Protein AF-A0A1I1L422-F1 (afdb_monomer)

Structure (mmCIF, N/CA/C/O backbone):
data_AF-A0A1I1L422-F1
#
_entry.id   AF-A0A1I1L422-F1
#
loop_
_atom_site.group_PDB
_atom_site.id
_atom_site.type_symbol
_atom_site.label_atom_id
_atom_site.label_alt_id
_atom_site.label_comp_id
_atom_site.label_asym_id
_atom_site.label_entity_id
_atom_site.label_seq_id
_atom_site.pdbx_PDB_ins_code
_atom_site.Cartn_x
_atom_site.Cartn_y
_atom_site.Cartn_z
_atom_site.occupancy
_atom_site.B_iso_or_equiv
_atom_site.auth_seq_id
_atom_site.auth_comp_id
_atom_site.auth_asym_id
_atom_site.auth_atom_id
_atom_site.pdbx_PDB_model_num
ATOM 1 N N . MET A 1 1 ? 14.009 51.857 -12.348 1.00 49.44 1 MET A N 1
ATOM 2 C CA . MET A 1 1 ? 13.069 50.892 -11.742 1.00 49.44 1 MET A CA 1
ATOM 3 C C . MET A 1 1 ? 13.766 49.533 -11.721 1.00 49.44 1 MET A C 1
ATOM 5 O O . MET A 1 1 ? 13.860 48.901 -12.761 1.00 49.44 1 MET A O 1
ATOM 9 N N . ARG A 1 2 ? 14.432 49.168 -10.615 1.00 53.88 2 ARG A N 1
ATOM 10 C CA . ARG A 1 2 ? 15.248 47.941 -10.521 1.00 53.88 2 ARG A CA 1
ATOM 11 C C . ARG A 1 2 ? 14.404 46.855 -9.862 1.00 53.88 2 ARG A C 1
ATOM 13 O O . ARG A 1 2 ? 14.087 46.974 -8.685 1.00 53.88 2 ARG A O 1
ATOM 20 N N . VAL A 1 3 ? 13.998 45.853 -10.634 1.00 56.09 3 VAL A N 1
ATOM 21 C CA . VAL A 1 3 ? 13.257 44.695 -10.121 1.00 56.09 3 VAL A CA 1
ATOM 22 C C . VAL A 1 3 ? 14.196 43.937 -9.178 1.00 56.09 3 VAL A C 1
ATOM 24 O O . VAL A 1 3 ? 15.316 43.602 -9.561 1.00 56.09 3 VAL A O 1
ATOM 27 N N . SER A 1 4 ? 13.790 43.773 -7.919 1.00 72.62 4 SER A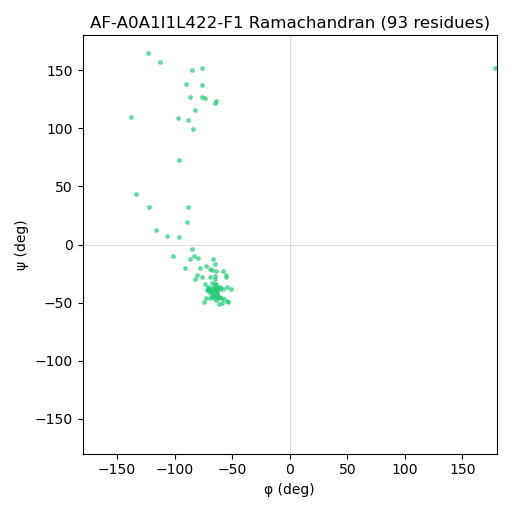 N 1
ATOM 28 C CA . SER A 1 4 ? 14.601 43.134 -6.879 1.00 72.62 4 SER A CA 1
ATOM 29 C C . SER A 1 4 ? 14.846 41.671 -7.249 1.00 72.62 4 SER A C 1
ATOM 31 O O . SER A 1 4 ? 13.890 40.925 -7.454 1.00 72.62 4 SER A O 1
ATOM 33 N N . ILE A 1 5 ? 16.111 41.250 -7.329 1.00 73.19 5 ILE A N 1
ATOM 34 C CA . ILE A 1 5 ? 16.505 39.881 -7.713 1.00 73.19 5 ILE A CA 1
ATOM 35 C C . ILE A 1 5 ? 15.852 38.801 -6.835 1.00 73.19 5 ILE A C 1
ATOM 37 O O . ILE A 1 5 ? 15.613 37.687 -7.287 1.00 73.19 5 ILE A O 1
ATOM 41 N N . TYR A 1 6 ? 15.492 39.157 -5.600 1.00 75.31 6 TYR A N 1
ATOM 42 C CA . TYR A 1 6 ? 14.821 38.280 -4.647 1.00 75.31 6 TYR A CA 1
ATOM 43 C C . TYR A 1 6 ? 13.380 37.954 -5.052 1.00 75.31 6 TYR A C 1
ATOM 45 O O . TYR A 1 6 ? 12.895 36.876 -4.721 1.00 75.31 6 TYR A O 1
ATOM 53 N N . LEU A 1 7 ? 12.708 38.839 -5.799 1.00 76.44 7 LEU A N 1
ATOM 54 C CA . LEU A 1 7 ? 11.358 38.595 -6.315 1.00 76.44 7 LEU A CA 1
ATOM 55 C C . LEU A 1 7 ? 11.383 37.553 -7.443 1.00 76.44 7 LEU A C 1
ATOM 57 O O . LEU A 1 7 ? 10.533 36.677 -7.511 1.00 76.44 7 LEU A O 1
ATOM 61 N N . LEU A 1 8 ? 12.402 37.615 -8.304 1.00 76.81 8 LEU A N 1
ATOM 62 C CA . LEU A 1 8 ? 12.591 36.627 -9.367 1.00 76.81 8 LEU A CA 1
ATOM 63 C C . LEU A 1 8 ? 13.013 35.272 -8.795 1.00 76.81 8 LEU A C 1
ATOM 65 O O . LEU A 1 8 ? 12.514 34.252 -9.251 1.00 76.81 8 LEU A O 1
ATOM 69 N N . LEU A 1 9 ? 13.862 35.257 -7.761 1.00 77.69 9 LEU A N 1
ATOM 70 C CA . LEU A 1 9 ? 14.274 34.021 -7.094 1.00 77.69 9 LEU A CA 1
ATOM 71 C C . LEU A 1 9 ? 13.116 33.346 -6.344 1.00 77.69 9 LEU A C 1
ATOM 73 O O . LEU A 1 9 ? 13.016 32.127 -6.373 1.00 77.69 9 LEU A O 1
ATOM 77 N N . SER A 1 10 ? 12.227 34.117 -5.711 1.00 78.31 10 SER A N 1
ATOM 78 C CA . SER A 1 10 ? 11.046 33.574 -5.019 1.00 78.31 10 SER A CA 1
ATOM 79 C C . SER A 1 10 ? 9.988 33.047 -5.988 1.00 78.31 10 SER A C 1
ATOM 81 O O . SER A 1 10 ? 9.434 31.982 -5.743 1.00 78.31 10 SER A O 1
ATOM 83 N N . ILE A 1 11 ? 9.764 33.716 -7.124 1.00 79.62 11 ILE A N 1
ATOM 84 C CA . ILE A 1 11 ? 8.891 33.199 -8.191 1.00 79.62 11 ILE A CA 1
ATOM 85 C C . ILE A 1 11 ? 9.494 31.934 -8.819 1.00 79.62 11 ILE A C 1
ATOM 87 O O . ILE A 1 11 ? 8.772 30.974 -9.082 1.00 79.62 11 ILE A O 1
ATOM 91 N N . TRP A 1 12 ? 10.813 31.899 -9.024 1.00 80.19 12 TRP A N 1
ATOM 92 C CA . TRP A 1 12 ? 11.503 30.735 -9.583 1.00 80.19 12 TRP A CA 1
ATOM 93 C C . TRP A 1 12 ? 11.516 29.543 -8.614 1.00 80.19 12 TRP A C 1
ATOM 95 O O . TRP A 1 12 ? 11.227 28.431 -9.037 1.00 80.19 12 TRP A O 1
ATOM 105 N N . LEU A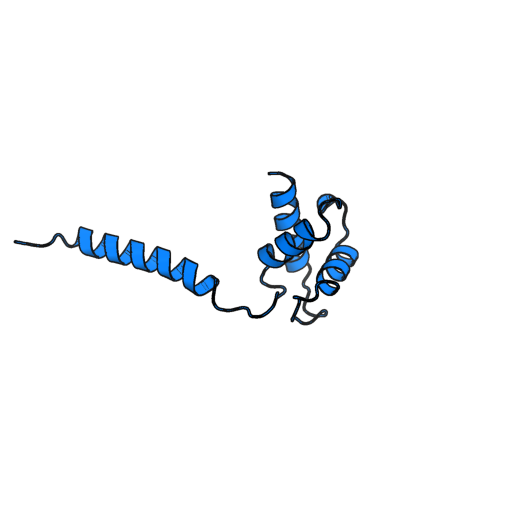 1 13 ? 11.744 29.770 -7.315 1.00 78.06 13 LEU A N 1
ATOM 106 C CA . LEU A 1 13 ? 11.639 28.739 -6.273 1.00 78.06 13 LEU A CA 1
ATOM 107 C C . LEU A 1 13 ? 10.208 28.222 -6.109 1.00 78.06 13 LEU A C 1
ATOM 109 O O . LEU A 1 13 ? 10.026 27.016 -6.027 1.00 78.06 13 LEU A O 1
ATOM 113 N N . ALA A 1 14 ? 9.198 29.099 -6.100 1.00 75.75 14 ALA A N 1
ATOM 114 C CA . ALA A 1 14 ? 7.799 28.677 -6.023 1.00 75.75 14 ALA A CA 1
ATOM 115 C C . ALA A 1 14 ? 7.392 27.862 -7.260 1.00 75.75 14 ALA A C 1
ATOM 117 O O . ALA A 1 14 ? 6.706 26.857 -7.134 1.00 75.75 14 ALA A O 1
ATOM 118 N N . THR A 1 15 ? 7.879 28.245 -8.444 1.00 72.44 15 THR A N 1
ATOM 119 C CA . THR A 1 15 ? 7.637 27.497 -9.684 1.00 72.44 15 THR A CA 1
ATOM 120 C C . THR A 1 15 ? 8.359 26.147 -9.670 1.00 72.44 15 THR A C 1
ATOM 122 O O . THR A 1 15 ? 7.769 25.159 -10.073 1.00 72.44 15 THR A O 1
ATOM 125 N N . ILE A 1 16 ? 9.592 26.057 -9.164 1.00 73.19 16 ILE A N 1
ATOM 126 C CA . ILE A 1 16 ? 10.308 24.774 -9.032 1.00 73.19 16 ILE A CA 1
ATOM 127 C C . ILE A 1 16 ? 9.658 23.860 -7.996 1.00 73.19 16 ILE A C 1
ATOM 129 O O . ILE A 1 16 ? 9.421 22.698 -8.301 1.00 73.19 16 ILE A O 1
ATOM 133 N N . PHE A 1 17 ? 9.298 24.390 -6.828 1.00 67.75 17 PHE A N 1
ATOM 1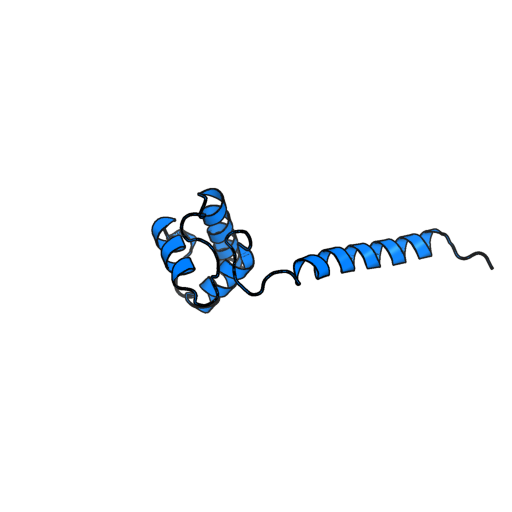34 C CA . PHE A 1 17 ? 8.620 23.632 -5.779 1.00 67.75 17 PHE A CA 1
ATOM 135 C C . PHE A 1 17 ? 7.247 23.114 -6.247 1.00 67.75 17 PHE A C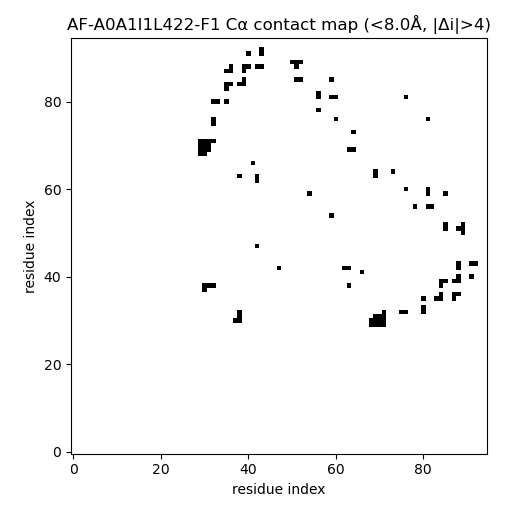 1
ATOM 137 O O . PHE A 1 17 ? 6.894 21.979 -5.954 1.00 67.75 17 PHE A O 1
ATOM 144 N N . THR A 1 18 ? 6.506 23.892 -7.051 1.00 60.94 18 THR A N 1
ATOM 145 C CA . THR A 1 18 ? 5.276 23.418 -7.714 1.00 60.94 18 THR A CA 1
ATOM 146 C C . THR A 1 18 ? 5.553 22.410 -8.841 1.00 60.94 18 THR A C 1
ATOM 148 O O . THR A 1 18 ? 4.796 21.461 -9.006 1.00 60.94 18 THR A O 1
ATOM 151 N N . ILE A 1 19 ? 6.635 22.565 -9.613 1.00 56.94 19 ILE A N 1
ATOM 152 C CA . ILE A 1 19 ? 6.966 21.656 -10.727 1.00 56.94 19 ILE A CA 1
ATOM 153 C C . ILE A 1 19 ? 7.480 20.293 -10.235 1.00 56.94 19 ILE A C 1
ATOM 155 O O . ILE A 1 19 ? 7.225 19.285 -10.896 1.00 56.94 19 ILE A O 1
ATOM 159 N N . GLU A 1 20 ? 8.205 20.233 -9.116 1.00 55.12 20 GLU A N 1
ATOM 160 C CA . GLU A 1 20 ? 8.675 18.963 -8.541 1.00 55.12 20 GLU A CA 1
ATOM 161 C C . GLU A 1 20 ? 7.515 18.102 -8.008 1.00 55.12 20 GLU A C 1
ATOM 163 O O . GLU A 1 20 ? 7.555 16.886 -8.185 1.00 55.12 20 GLU A O 1
ATOM 168 N N . ASP A 1 21 ? 6.448 18.714 -7.480 1.00 52.88 21 ASP A N 1
ATOM 169 C CA . ASP A 1 21 ? 5.208 18.018 -7.084 1.00 52.88 21 ASP A CA 1
ATOM 170 C C . ASP A 1 21 ? 4.445 17.458 -8.304 1.00 52.88 21 ASP A C 1
ATOM 172 O O . ASP A 1 21 ? 3.978 16.319 -8.317 1.00 52.88 21 ASP A O 1
ATOM 176 N N . GLU A 1 22 ? 4.386 18.222 -9.399 1.00 52.19 22 GLU A N 1
ATOM 177 C CA . GLU A 1 22 ? 3.589 17.863 -10.579 1.00 52.19 22 GLU A CA 1
ATOM 178 C C . GLU A 1 22 ? 4.280 16.839 -11.502 1.00 52.19 22 GLU A C 1
ATOM 180 O O . GLU A 1 22 ? 3.615 16.035 -12.160 1.00 52.19 22 GLU A O 1
ATOM 185 N N . ARG A 1 23 ? 5.621 16.786 -11.495 1.00 51.16 23 ARG A N 1
ATOM 186 C CA . ARG A 1 23 ? 6.418 15.739 -12.171 1.00 51.16 23 ARG A CA 1
ATOM 187 C C . ARG A 1 23 ? 6.205 14.351 -11.565 1.00 51.16 23 ARG A C 1
ATOM 189 O O . ARG A 1 23 ? 6.360 13.363 -12.281 1.00 51.16 23 ARG A O 1
ATOM 196 N N . PHE A 1 24 ? 5.852 14.280 -10.283 1.00 51.41 24 PHE A N 1
ATOM 197 C CA . PHE A 1 24 ? 5.565 13.022 -9.597 1.00 51.41 24 PHE A CA 1
ATOM 198 C C . PHE A 1 24 ? 4.181 12.466 -9.976 1.00 51.41 24 PHE A C 1
ATOM 200 O O . PHE A 1 24 ? 3.994 11.256 -10.033 1.00 51.41 24 PHE A O 1
ATOM 207 N N . ARG A 1 25 ? 3.233 13.338 -10.349 1.00 54.72 25 ARG A N 1
ATOM 208 C CA . ARG A 1 25 ? 1.849 12.956 -10.679 1.00 54.72 25 ARG A CA 1
ATOM 209 C C . ARG A 1 25 ? 1.670 12.373 -12.094 1.00 54.72 25 ARG A C 1
ATOM 211 O O . ARG A 1 25 ? 0.608 11.846 -12.400 1.00 54.72 25 ARG A O 1
ATOM 218 N N . GLN A 1 26 ? 2.668 12.468 -12.981 1.00 48.50 26 GLN A N 1
ATOM 219 C CA . GLN A 1 26 ? 2.480 12.212 -14.422 1.00 48.50 26 GLN A CA 1
ATOM 220 C C . GLN A 1 26 ? 3.067 10.900 -14.965 1.00 48.50 26 GLN A C 1
ATOM 222 O O . GLN A 1 26 ? 3.044 10.701 -16.177 1.00 48.50 26 GLN A O 1
ATOM 227 N N . ASN A 1 27 ? 3.571 10.002 -14.111 1.00 51.38 27 ASN A N 1
ATOM 228 C CA . ASN A 1 27 ? 4.349 8.843 -14.563 1.00 51.38 27 ASN A CA 1
ATOM 229 C C . ASN A 1 27 ? 3.764 7.451 -14.290 1.00 51.38 27 ASN A C 1
ATOM 231 O O . ASN A 1 27 ? 4.493 6.494 -14.518 1.00 51.38 27 ASN A O 1
ATOM 235 N N . ASN A 1 28 ? 2.496 7.287 -13.890 1.00 53.59 28 ASN A N 1
ATOM 236 C CA . ASN A 1 28 ? 1.954 5.933 -13.731 1.00 53.59 28 ASN A CA 1
ATOM 237 C C . ASN A 1 28 ? 0.531 5.756 -14.263 1.00 53.59 28 ASN A C 1
ATOM 239 O O . ASN A 1 28 ? -0.438 6.231 -13.687 1.00 53.59 28 ASN A O 1
ATOM 243 N N . MET A 1 29 ? 0.421 5.017 -15.367 1.00 60.84 29 MET A N 1
ATOM 244 C CA . MET A 1 29 ? -0.828 4.442 -15.879 1.00 60.84 29 MET A CA 1
ATOM 245 C C . MET A 1 29 ? -1.081 3.051 -15.252 1.00 60.84 29 MET A C 1
ATOM 247 O O . MET A 1 29 ? -1.612 2.171 -15.920 1.00 60.84 29 MET A O 1
ATOM 251 N N . GLY A 1 30 ? -0.660 2.850 -13.997 1.00 64.62 30 GLY A N 1
ATOM 252 C CA . GLY A 1 30 ? -0.773 1.604 -13.232 1.00 64.62 30 GLY A CA 1
ATOM 253 C C . GLY A 1 30 ? -0.137 1.749 -11.846 1.00 64.62 30 GLY A C 1
ATOM 254 O O . GLY A 1 30 ? 0.761 2.566 -11.664 1.00 64.62 30 GLY A O 1
ATOM 255 N N . LEU A 1 31 ? -0.606 1.001 -10.848 1.00 79.69 31 LEU A N 1
ATOM 256 C CA . LEU A 1 31 ? 0.007 0.952 -9.520 1.00 79.69 31 LEU A CA 1
ATOM 257 C C . LEU A 1 31 ? 1.266 0.087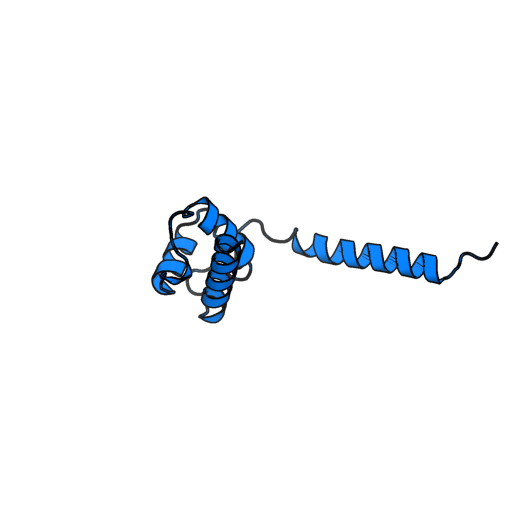 -9.583 1.00 79.69 31 LEU A C 1
ATOM 259 O O . LEU A 1 31 ? 1.229 -1.063 -10.027 1.00 79.69 31 LEU A O 1
ATOM 263 N N . HIS A 1 32 ? 2.376 0.645 -9.110 1.00 82.69 32 HIS A N 1
ATOM 264 C CA . HIS A 1 32 ? 3.652 -0.052 -8.997 1.00 82.69 32 HIS A CA 1
ATOM 265 C C . HIS A 1 32 ? 4.029 -0.242 -7.538 1.00 82.69 32 HIS A C 1
ATOM 267 O O . HIS A 1 32 ? 3.622 0.536 -6.677 1.00 82.69 32 HIS A O 1
ATOM 273 N N . TRP A 1 33 ? 4.875 -1.231 -7.257 1.00 83.94 33 TRP A N 1
ATOM 274 C CA . TRP A 1 33 ? 5.389 -1.488 -5.907 1.00 83.94 33 TRP A CA 1
ATOM 275 C C . TRP A 1 33 ? 6.076 -0.260 -5.288 1.00 83.94 33 TRP A C 1
ATOM 277 O O . TRP A 1 33 ? 6.087 -0.096 -4.070 1.00 83.94 33 TRP A O 1
ATOM 287 N N . THR A 1 34 ? 6.639 0.625 -6.114 1.00 80.81 34 THR A N 1
ATOM 288 C CA . THR A 1 34 ? 7.248 1.886 -5.666 1.00 80.81 34 THR A CA 1
ATOM 289 C C . THR A 1 34 ? 6.237 2.909 -5.149 1.00 80.81 34 THR A C 1
ATOM 291 O O . THR A 1 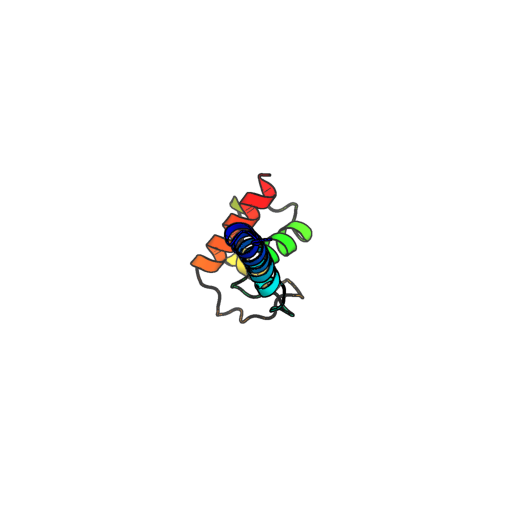34 ? 6.626 3.800 -4.397 1.00 80.81 34 THR A O 1
ATOM 294 N N . ASP A 1 35 ? 4.964 2.793 -5.529 1.00 85.19 35 ASP A N 1
ATOM 295 C CA . ASP A 1 35 ? 3.888 3.695 -5.120 1.00 85.19 35 ASP A CA 1
ATOM 296 C C . ASP A 1 35 ? 3.117 3.119 -3.924 1.00 85.19 35 ASP A C 1
ATOM 298 O O . ASP A 1 35 ? 1.999 2.611 -4.024 1.00 85.19 35 ASP A O 1
ATOM 302 N N . SER A 1 36 ? 3.765 3.154 -2.758 1.00 86.81 36 SER A N 1
ATOM 303 C CA . SER A 1 36 ? 3.188 2.595 -1.532 1.00 86.81 36 SER A CA 1
ATOM 304 C C . SER A 1 36 ? 1.928 3.330 -1.068 1.00 86.81 36 SER A C 1
ATOM 306 O O . SER A 1 36 ? 1.061 2.697 -0.471 1.00 86.81 36 SER A O 1
ATOM 308 N N . PHE A 1 37 ? 1.818 4.629 -1.360 1.00 85.75 37 PHE A N 1
ATOM 309 C CA . PHE A 1 37 ? 0.657 5.446 -1.004 1.00 85.75 37 PHE A CA 1
ATOM 310 C C . PHE A 1 37 ? -0.537 5.142 -1.906 1.00 85.75 37 PHE A C 1
ATOM 312 O O . PHE A 1 37 ? -1.602 4.832 -1.382 1.00 85.75 37 PHE A O 1
ATOM 319 N N . GLY A 1 38 ? -0.361 5.124 -3.233 1.00 86.81 38 GLY A N 1
ATOM 320 C CA . GLY A 1 38 ? -1.453 4.788 -4.154 1.00 86.81 38 GLY A CA 1
ATOM 321 C C . GLY A 1 38 ? -2.003 3.375 -3.921 1.00 86.81 38 GLY A C 1
ATOM 322 O O . GLY A 1 38 ? -3.214 3.147 -3.957 1.00 86.81 38 GLY A O 1
ATOM 323 N N . ILE A 1 39 ? -1.121 2.422 -3.589 1.00 87.75 39 ILE A N 1
ATOM 324 C CA . ILE A 1 39 ? -1.538 1.074 -3.187 1.00 87.75 39 ILE A CA 1
ATOM 325 C C . ILE A 1 39 ? -2.313 1.108 -1.862 1.00 87.75 39 ILE A C 1
ATOM 327 O O . ILE A 1 39 ? -3.348 0.452 -1.754 1.00 87.75 39 ILE A O 1
ATOM 331 N N . ALA A 1 40 ? -1.823 1.830 -0.850 1.00 88.31 40 ALA A N 1
ATOM 332 C CA . ALA A 1 40 ? -2.482 1.920 0.452 1.00 88.31 40 ALA A CA 1
ATOM 333 C C . ALA A 1 40 ? -3.871 2.570 0.359 1.00 88.31 40 ALA A C 1
ATOM 335 O O . ALA A 1 40 ? -4.804 2.035 0.950 1.00 88.31 40 ALA A O 1
ATOM 336 N N . GLU A 1 41 ? -4.032 3.638 -0.426 1.00 86.06 41 GLU A N 1
ATOM 337 C CA . GLU A 1 41 ? -5.324 4.289 -0.691 1.00 86.06 41 GLU A CA 1
ATOM 338 C C . GLU A 1 41 ? -6.312 3.295 -1.321 1.00 86.06 41 GLU A C 1
ATOM 340 O O . GLU A 1 41 ? -7.394 3.054 -0.786 1.00 86.06 41 GLU A O 1
ATOM 345 N N . SER A 1 42 ? -5.883 2.596 -2.377 1.00 87.94 42 SER A N 1
ATOM 346 C CA . SER A 1 42 ? -6.699 1.578 -3.056 1.00 87.94 42 SER A CA 1
ATOM 347 C C . SER A 1 42 ? -7.098 0.423 -2.128 1.00 87.94 42 SER A C 1
ATOM 349 O O . SER A 1 42 ? -8.208 -0.116 -2.205 1.00 87.94 42 SER A O 1
ATOM 351 N N . LEU A 1 43 ? -6.188 0.008 -1.241 1.00 88.88 43 LEU A N 1
ATOM 352 C CA . LEU A 1 43 ? -6.458 -1.014 -0.232 1.00 88.88 43 LEU A CA 1
ATOM 353 C C . LEU A 1 43 ? -7.404 -0.504 0.856 1.00 88.88 43 LEU A C 1
ATOM 355 O O . LEU A 1 43 ? -8.270 -1.264 1.280 1.00 88.88 43 LEU A O 1
ATOM 359 N N . CYS A 1 44 ? -7.266 0.747 1.288 1.00 86.69 44 CYS A N 1
ATOM 360 C CA . CYS A 1 44 ? -8.138 1.362 2.281 1.00 86.69 44 CYS A CA 1
ATOM 361 C C . CYS A 1 44 ? -9.567 1.503 1.741 1.00 86.69 44 CYS A C 1
ATOM 363 O O . CYS A 1 44 ? -10.513 1.092 2.410 1.00 86.69 44 CYS A O 1
ATOM 365 N N . ASP A 1 45 ? -9.730 1.939 0.492 1.00 85.25 45 ASP A N 1
ATOM 366 C CA . ASP A 1 45 ? -11.039 2.046 -0.161 1.00 85.25 45 ASP A CA 1
ATOM 367 C C . ASP A 1 45 ? -11.723 0.681 -0.322 1.00 85.25 45 ASP A C 1
ATOM 369 O O . ASP A 1 45 ? -12.919 0.526 -0.050 1.00 85.25 45 ASP A O 1
ATOM 373 N N . LYS A 1 46 ? -10.968 -0.345 -0.739 1.00 86.50 46 LYS A N 1
ATOM 374 C CA . LYS A 1 46 ? -11.511 -1.690 -1.002 1.00 86.50 46 LYS A CA 1
ATOM 375 C C . LYS A 1 46 ? -11.668 -2.534 0.268 1.00 86.50 46 LYS A C 1
ATOM 377 O O . LYS A 1 46 ? -12.539 -3.404 0.322 1.00 86.50 46 LYS A O 1
ATOM 382 N N . TYR A 1 47 ? -10.831 -2.300 1.276 1.00 85.56 47 TYR A N 1
ATOM 383 C CA . TYR A 1 47 ? -10.726 -3.095 2.502 1.00 85.56 47 TYR A CA 1
ATOM 384 C C . TYR A 1 47 ? -10.678 -2.222 3.769 1.00 85.56 47 TYR A C 1
ATOM 386 O O . TYR A 1 47 ? -9.920 -2.518 4.691 1.00 85.56 47 TYR A O 1
ATOM 394 N N . SER A 1 48 ? -11.527 -1.197 3.856 1.00 78.56 48 SER A N 1
ATOM 395 C CA . SER A 1 48 ? -11.613 -0.270 5.005 1.00 78.56 48 SER A CA 1
ATOM 396 C C . SER A 1 48 ? -11.898 -0.944 6.353 1.00 78.56 48 SER A C 1
ATOM 398 O O . SER A 1 48 ? -11.571 -0.408 7.408 1.00 78.56 48 SER A O 1
ATOM 400 N N . GLU A 1 49 ? -12.489 -2.140 6.342 1.00 78.88 49 GLU A N 1
ATOM 401 C CA . GLU A 1 49 ? -12.779 -2.922 7.550 1.00 78.88 49 GLU A CA 1
ATOM 402 C C . GLU A 1 49 ? -11.582 -3.756 8.047 1.00 78.88 49 GLU A C 1
ATOM 404 O O . GLU A 1 49 ? -11.651 -4.357 9.125 1.00 78.88 49 GLU A O 1
ATOM 409 N N . GLN A 1 50 ? -10.498 -3.854 7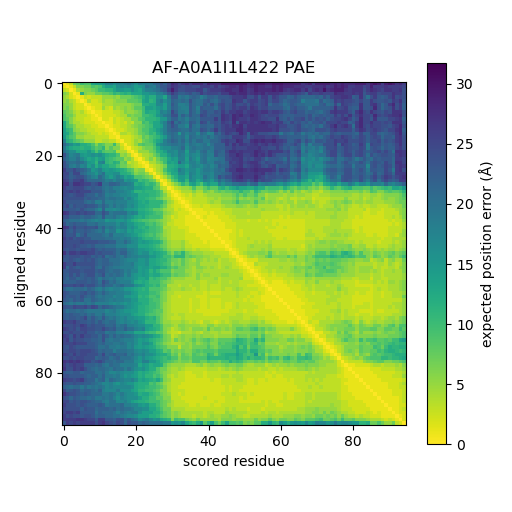.268 1.00 83.69 50 GLN A N 1
ATOM 410 C CA . GLN A 1 50 ? -9.312 -4.613 7.659 1.00 83.69 50 GLN A CA 1
ATOM 411 C C . GLN A 1 50 ? -8.313 -3.746 8.417 1.00 83.69 50 GLN A C 1
ATOM 413 O O . GLN A 1 50 ? -8.009 -2.626 8.034 1.00 83.69 50 GLN A O 1
ATOM 418 N N . ASP A 1 51 ? -7.750 -4.319 9.481 1.00 84.06 51 ASP A N 1
ATOM 419 C CA . ASP A 1 51 ? -6.725 -3.667 10.287 1.00 84.06 51 ASP A CA 1
ATOM 420 C C . ASP A 1 51 ? -5.328 -3.956 9.704 1.00 84.06 51 ASP A C 1
ATOM 422 O O . ASP A 1 51 ? -4.827 -5.082 9.862 1.00 84.06 51 ASP A O 1
ATOM 426 N N . PRO A 1 52 ? -4.661 -2.972 9.069 1.00 85.19 52 PRO A N 1
ATOM 427 C CA . PRO A 1 52 ? -3.371 -3.186 8.420 1.00 85.19 52 PRO A CA 1
ATOM 428 C C . PRO A 1 52 ? -2.260 -3.580 9.397 1.00 85.19 52 PRO A C 1
ATOM 430 O O . PRO A 1 52 ? -1.311 -4.257 8.998 1.00 85.19 52 PRO A O 1
ATOM 433 N N . SER A 1 53 ? -2.384 -3.259 10.690 1.00 84.06 53 SER A N 1
ATOM 434 C CA . SER A 1 53 ? -1.398 -3.643 11.711 1.00 84.06 53 SER A CA 1
ATOM 435 C C . SER A 1 53 ? -1.427 -5.136 12.052 1.00 84.06 53 SER A C 1
ATOM 437 O O . SER A 1 53 ? -0.458 -5.677 12.592 1.00 84.06 53 SER A O 1
ATOM 439 N N . ARG A 1 54 ? -2.527 -5.826 11.724 1.00 87.25 54 ARG A N 1
ATOM 440 C CA . ARG A 1 54 ? -2.716 -7.262 11.994 1.00 87.25 54 ARG A CA 1
ATOM 441 C C . ARG A 1 54 ? -2.495 -8.137 10.759 1.00 87.25 54 ARG A C 1
ATOM 443 O O . ARG A 1 54 ? -2.427 -9.362 10.893 1.00 87.25 54 ARG A O 1
ATOM 450 N N . ILE A 1 55 ? -2.360 -7.531 9.580 1.00 89.06 55 ILE A N 1
ATOM 451 C CA . ILE A 1 55 ? -2.113 -8.227 8.314 1.00 89.06 55 ILE A CA 1
ATOM 452 C C . ILE A 1 55 ? -0.645 -8.671 8.234 1.00 89.06 55 ILE A C 1
ATOM 454 O O . ILE A 1 55 ? 0.281 -7.937 8.574 1.00 89.06 55 ILE A O 1
ATOM 458 N N . ARG A 1 56 ? -0.414 -9.903 7.762 1.00 89.38 56 ARG A N 1
ATOM 459 C CA . ARG A 1 56 ? 0.940 -10.403 7.456 1.00 89.38 56 ARG A CA 1
ATOM 460 C C . ARG A 1 56 ? 1.361 -9.981 6.052 1.00 89.38 56 ARG A C 1
ATOM 462 O O . ARG A 1 56 ? 0.527 -9.982 5.153 1.00 89.38 56 ARG A O 1
ATOM 469 N N . PHE A 1 57 ? 2.658 -9.794 5.815 1.00 86.94 57 PHE A N 1
ATOM 470 C CA . PHE A 1 57 ? 3.198 -9.446 4.490 1.00 86.94 57 PHE A CA 1
ATOM 471 C C . PHE A 1 57 ? 2.730 -10.365 3.354 1.00 86.94 57 PHE A C 1
ATOM 473 O O . PHE A 1 57 ? 2.405 -9.887 2.273 1.00 86.94 57 PHE A O 1
ATOM 480 N N . THR A 1 58 ? 2.603 -11.673 3.597 1.00 88.12 58 THR A N 1
ATOM 481 C CA . THR A 1 58 ? 2.074 -12.615 2.595 1.00 88.12 58 THR A CA 1
ATOM 482 C C . THR A 1 58 ? 0.619 -12.320 2.220 1.00 88.12 58 THR A C 1
ATOM 484 O O . THR A 1 58 ? 0.251 -12.445 1.056 1.00 88.12 58 THR A O 1
ATOM 487 N N . GLN A 1 59 ? -0.210 -11.931 3.194 1.00 89.00 59 GLN A N 1
ATOM 488 C CA . GLN A 1 59 ? -1.595 -11.529 2.940 1.00 89.00 59 GLN A CA 1
ATOM 489 C C . GLN A 1 59 ? -1.652 -10.161 2.270 1.00 89.00 59 GLN A C 1
ATOM 491 O O . GLN A 1 59 ? -2.338 -10.043 1.263 1.00 89.00 59 GLN A O 1
ATOM 496 N N . LEU A 1 60 ? -0.891 -9.178 2.766 1.00 89.12 60 LEU A N 1
ATOM 497 C CA . LEU A 1 60 ? -0.816 -7.840 2.174 1.00 89.12 60 LEU A CA 1
ATOM 498 C C . LEU A 1 60 ? -0.466 -7.929 0.689 1.00 89.12 60 LEU A C 1
ATOM 500 O O . LEU A 1 60 ? -1.191 -7.407 -0.146 1.00 89.12 60 LEU A O 1
ATOM 504 N N . ARG A 1 61 ? 0.574 -8.699 0.353 1.00 89.00 61 ARG A N 1
ATOM 505 C CA . ARG A 1 61 ? 0.954 -8.968 -1.034 1.00 89.00 61 ARG A CA 1
ATOM 506 C C . ARG A 1 61 ? -0.215 -9.522 -1.847 1.00 89.00 61 ARG A C 1
ATOM 508 O O . ARG A 1 61 ? -0.4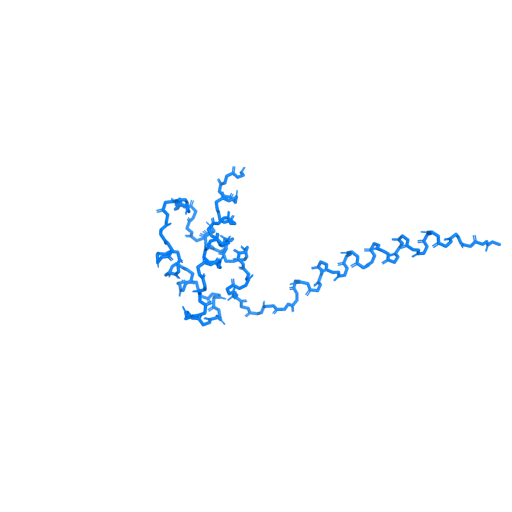68 -9.037 -2.937 1.00 89.00 61 ARG A O 1
ATOM 515 N N . ASN A 1 62 ? -0.933 -10.523 -1.341 1.00 88.62 62 ASN A N 1
ATOM 516 C CA . ASN A 1 62 ? -2.068 -11.097 -2.068 1.00 88.62 62 ASN A CA 1
ATOM 517 C C . ASN A 1 62 ? -3.211 -10.090 -2.276 1.00 88.62 62 ASN A C 1
ATOM 519 O O . ASN A 1 62 ? -3.871 -10.148 -3.311 1.00 88.62 62 ASN A O 1
ATOM 523 N N . LEU A 1 63 ? -3.438 -9.176 -1.327 1.00 88.75 63 LEU A N 1
ATOM 524 C CA . LEU A 1 63 ? -4.425 -8.104 -1.469 1.00 88.75 63 LEU A CA 1
ATOM 525 C C . LEU A 1 63 ? -4.016 -7.122 -2.570 1.00 88.75 63 LEU A C 1
ATOM 527 O O . LEU A 1 63 ? -4.850 -6.805 -3.412 1.00 88.75 63 LEU A O 1
ATOM 531 N N . VAL A 1 64 ? -2.737 -6.727 -2.609 1.00 87.75 64 VAL A N 1
ATOM 532 C CA . VAL A 1 64 ? -2.175 -5.871 -3.671 1.00 87.75 64 VAL A CA 1
ATOM 533 C C . VAL A 1 64 ? -2.312 -6.536 -5.039 1.00 87.75 64 VAL A C 1
ATOM 535 O O . VAL A 1 64 ? -2.815 -5.925 -5.970 1.00 87.75 64 VAL A O 1
ATOM 538 N N . LEU A 1 65 ? -1.975 -7.824 -5.145 1.00 87.31 65 LEU A N 1
ATOM 539 C CA . LEU A 1 65 ? -2.140 -8.596 -6.385 1.00 87.31 65 LEU A CA 1
ATOM 540 C C . LEU A 1 65 ? -3.601 -8.819 -6.799 1.00 87.31 65 LEU A C 1
ATOM 542 O O . LEU A 1 65 ? -3.855 -9.290 -7.902 1.00 87.31 65 LEU A O 1
ATOM 546 N N . SER A 1 66 ? -4.555 -8.531 -5.911 1.00 88.56 66 SER A N 1
ATOM 547 C CA . SER A 1 66 ? -5.994 -8.592 -6.194 1.00 88.56 66 SER A CA 1
ATOM 548 C C . SER A 1 66 ? -6.577 -7.224 -6.586 1.00 88.56 66 SER A C 1
ATOM 550 O O . SER A 1 66 ? -7.804 -7.077 -6.672 1.00 88.56 66 SER A O 1
ATOM 552 N N . LEU A 1 67 ? -5.736 -6.199 -6.753 1.00 85.50 67 LEU A N 1
ATOM 553 C CA . LEU A 1 67 ? -6.127 -4.905 -7.307 1.00 85.50 67 LEU A CA 1
ATOM 554 C C . LEU A 1 67 ? -6.035 -4.971 -8.837 1.00 85.50 67 LEU A C 1
ATOM 556 O O . LEU A 1 67 ? -4.998 -5.336 -9.375 1.00 85.50 67 LEU A O 1
ATOM 560 N N . ASP A 1 68 ? -7.111 -4.604 -9.536 1.00 79.62 68 ASP A N 1
ATOM 561 C CA . ASP A 1 68 ? -7.141 -4.549 -11.008 1.00 79.62 68 ASP A CA 1
ATOM 562 C C . ASP A 1 68 ? -6.231 -3.449 -11.579 1.00 79.62 68 ASP A C 1
ATOM 564 O O . ASP A 1 68 ? -5.823 -3.517 -12.732 1.00 79.62 68 ASP A O 1
ATOM 568 N N . GLU A 1 69 ? -5.905 -2.438 -10.771 1.00 80.12 69 GLU A N 1
ATOM 569 C CA . GLU A 1 69 ? -5.046 -1.308 -11.147 1.00 80.12 69 GLU A CA 1
ATOM 570 C C . GLU A 1 69 ? -3.553 -1.611 -10.970 1.00 80.12 69 GLU A C 1
ATOM 572 O O . GLU A 1 69 ? -2.710 -0.777 -11.294 1.00 80.12 69 GLU A O 1
ATOM 577 N N . PHE A 1 70 ? -3.212 -2.790 -10.446 1.00 82.88 70 PHE A N 1
ATOM 578 C CA . PHE A 1 70 ? -1.837 -3.204 -10.210 1.00 82.88 70 PHE A CA 1
ATOM 579 C C . PHE A 1 70 ? -1.195 -3.768 -11.488 1.00 82.88 70 PHE A C 1
ATOM 581 O O . PHE A 1 70 ? -1.611 -4.812 -11.986 1.00 82.88 70 PHE A O 1
ATOM 588 N N . ASP A 1 71 ? -0.163 -3.082 -11.992 1.00 80.56 71 ASP A N 1
ATOM 589 C CA . ASP A 1 71 ? 0.497 -3.360 -13.285 1.00 80.56 71 ASP A CA 1
ATOM 590 C C . ASP A 1 71 ? 2.006 -3.642 -13.112 1.00 80.56 71 ASP A C 1
ATOM 592 O O . ASP A 1 71 ? 2.832 -3.272 -13.938 1.00 80.56 71 ASP A O 1
ATOM 596 N N . ASP A 1 72 ? 2.406 -4.243 -11.989 1.00 79.38 72 ASP A N 1
ATOM 597 C CA . ASP A 1 72 ? 3.814 -4.534 -11.674 1.00 79.38 72 ASP A CA 1
ATOM 598 C C . ASP A 1 72 ? 4.029 -6.032 -11.405 1.00 79.38 72 ASP A C 1
ATOM 600 O O . ASP A 1 72 ? 3.090 -6.808 -11.203 1.00 79.38 72 ASP A O 1
ATOM 604 N N . ASP A 1 73 ? 5.285 -6.470 -11.412 1.00 78.56 73 ASP A N 1
ATOM 605 C CA . ASP A 1 73 ? 5.624 -7.879 -11.282 1.00 78.56 73 ASP A CA 1
ATOM 606 C C . ASP A 1 73 ? 5.414 -8.368 -9.836 1.00 78.56 73 ASP A C 1
ATOM 608 O O . ASP A 1 73 ? 6.019 -7.846 -8.893 1.00 78.56 73 ASP A O 1
ATOM 612 N N . PRO A 1 74 ? 4.639 -9.443 -9.607 1.00 77.06 74 PRO A N 1
ATOM 613 C CA . PRO A 1 74 ? 4.369 -9.974 -8.269 1.00 77.06 74 PRO A CA 1
ATOM 614 C C . PRO A 1 74 ? 5.617 -10.520 -7.558 1.00 77.06 74 PRO A C 1
ATOM 616 O O . PRO A 1 74 ? 5.580 -10.770 -6.348 1.00 77.06 74 PRO A O 1
ATOM 619 N N . GLU A 1 75 ? 6.697 -10.772 -8.299 1.00 74.94 75 GLU A N 1
ATOM 620 C CA . GLU A 1 75 ? 7.993 -11.227 -7.782 1.00 74.94 75 GLU A CA 1
ATOM 621 C C . GLU A 1 75 ? 8.902 -10.064 -7.358 1.00 74.94 75 GLU A C 1
ATOM 623 O O . GLU A 1 75 ? 9.871 -10.275 -6.630 1.00 74.94 75 GLU A O 1
ATOM 628 N N . HIS A 1 76 ? 8.561 -8.827 -7.731 1.00 73.44 76 HIS A N 1
ATOM 629 C CA . HIS A 1 76 ? 9.328 -7.625 -7.406 1.00 73.44 76 HIS A CA 1
ATOM 630 C C . HIS A 1 76 ? 8.917 -6.987 -6.063 1.00 73.44 76 HIS A C 1
ATOM 632 O O . HIS A 1 76 ? 9.227 -5.832 -5.773 1.00 73.44 76 HIS A O 1
ATOM 638 N N . CYS A 1 77 ? 8.257 -7.758 -5.194 1.00 74.00 77 CYS A N 1
ATOM 639 C CA . CYS A 1 77 ? 7.914 -7.335 -3.842 1.00 74.00 77 CYS A CA 1
ATOM 640 C C . CYS A 1 77 ? 9.091 -7.563 -2.874 1.00 74.00 77 CYS A C 1
ATOM 642 O O . CYS A 1 77 ? 9.325 -8.665 -2.373 1.00 74.00 77 CYS A O 1
ATOM 644 N N . GLY A 1 78 ? 9.846 -6.506 -2.576 1.00 78.12 78 GLY A N 1
ATOM 645 C CA . GLY A 1 78 ? 10.804 -6.524 -1.467 1.00 78.12 78 GLY A CA 1
ATOM 646 C C . GLY A 1 78 ? 10.107 -6.393 -0.107 1.00 78.12 78 GLY A C 1
ATOM 647 O O . GLY A 1 78 ? 9.073 -5.735 -0.002 1.00 78.12 78 GLY A O 1
ATOM 648 N N . GLU A 1 79 ? 10.699 -6.937 0.965 1.00 85.25 79 GLU A N 1
ATOM 649 C CA . GLU A 1 79 ? 10.178 -6.774 2.340 1.00 85.25 79 GLU A CA 1
ATOM 650 C C . GLU A 1 79 ? 9.993 -5.294 2.716 1.00 85.25 79 GLU A C 1
ATOM 652 O O . GLU A 1 79 ? 8.993 -4.933 3.326 1.00 85.25 79 GLU A O 1
ATOM 657 N N . ARG A 1 80 ? 10.902 -4.421 2.260 1.00 85.44 80 ARG A N 1
ATOM 658 C CA . ARG A 1 80 ? 10.829 -2.964 2.474 1.00 85.44 80 ARG A CA 1
ATOM 659 C C . ARG A 1 80 ? 9.635 -2.298 1.800 1.00 85.44 80 ARG A C 1
ATOM 661 O O . ARG A 1 80 ? 9.112 -1.327 2.328 1.00 85.44 80 ARG A O 1
ATOM 668 N N . VAL A 1 81 ? 9.226 -2.794 0.634 1.00 87.31 81 VAL A N 1
ATOM 669 C CA . VAL A 1 81 ? 8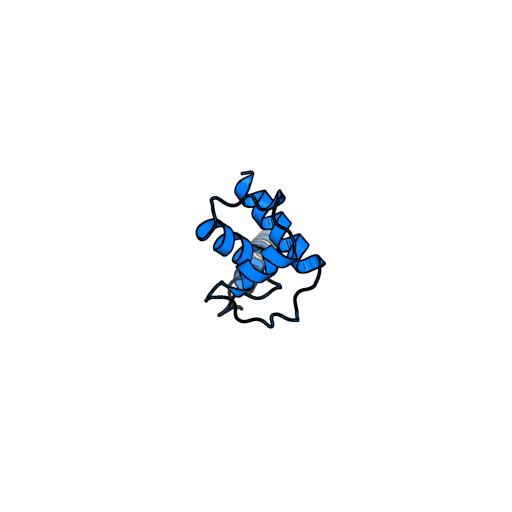.056 -2.260 -0.070 1.00 87.31 81 VAL A CA 1
ATOM 670 C C . VAL A 1 81 ? 6.792 -2.614 0.704 1.00 87.31 81 VAL A C 1
ATOM 672 O O . VAL A 1 81 ? 5.950 -1.758 0.945 1.00 87.31 81 VAL A O 1
ATOM 675 N N . LEU A 1 82 ? 6.675 -3.871 1.137 1.00 88.69 82 LEU A N 1
ATOM 676 C CA . LEU A 1 82 ? 5.526 -4.322 1.921 1.00 88.69 82 LEU A CA 1
ATOM 677 C C . LEU A 1 82 ? 5.457 -3.614 3.279 1.00 88.69 82 LEU A C 1
ATOM 679 O O . LEU A 1 82 ? 4.366 -3.278 3.730 1.00 88.69 82 LEU A O 1
ATOM 683 N N . GLU A 1 83 ? 6.606 -3.345 3.900 1.00 90.00 83 GLU A N 1
ATOM 684 C CA . GLU A 1 83 ? 6.700 -2.518 5.105 1.00 90.00 83 GLU A CA 1
ATOM 685 C C . GLU A 1 83 ? 6.219 -1.082 4.847 1.00 90.00 83 GLU A C 1
ATOM 687 O O . GLU A 1 83 ? 5.414 -0.572 5.623 1.00 90.00 83 GLU A O 1
ATOM 692 N N . ALA A 1 84 ? 6.643 -0.453 3.744 1.00 90.19 84 ALA A N 1
ATOM 693 C CA . ALA A 1 84 ? 6.214 0.897 3.376 1.00 90.19 84 ALA A CA 1
ATOM 694 C C . ALA A 1 84 ? 4.702 0.980 3.110 1.00 90.19 84 ALA A C 1
ATOM 696 O O . ALA A 1 84 ? 4.045 1.867 3.650 1.00 90.19 84 ALA A O 1
ATOM 697 N N . ILE A 1 85 ? 4.135 0.027 2.359 1.00 89.88 85 ILE A N 1
ATOM 698 C CA . ILE A 1 85 ? 2.683 -0.062 2.112 1.00 89.88 85 ILE A CA 1
ATOM 699 C C . ILE A 1 85 ? 1.928 -0.251 3.430 1.00 89.88 85 ILE A C 1
ATOM 701 O O . ILE A 1 85 ? 0.926 0.415 3.672 1.00 89.88 85 ILE A O 1
ATOM 705 N N . GLN A 1 86 ? 2.406 -1.146 4.300 1.00 90.75 86 GLN A N 1
ATOM 706 C CA . GLN A 1 86 ? 1.767 -1.381 5.593 1.00 90.75 86 GLN A CA 1
ATOM 707 C C . GLN A 1 86 ? 1.809 -0.132 6.479 1.00 90.75 86 GLN A C 1
ATOM 709 O O . GLN A 1 86 ? 0.813 0.169 7.130 1.00 90.75 86 GLN A O 1
ATOM 714 N N . GLN A 1 87 ? 2.937 0.584 6.521 1.00 90.50 87 GLN A N 1
ATOM 715 C CA . GLN A 1 87 ? 3.046 1.831 7.280 1.00 90.50 87 GLN A CA 1
ATOM 716 C C . GLN A 1 87 ? 2.115 2.908 6.730 1.00 90.50 87 GLN A C 1
ATOM 718 O O . GLN A 1 87 ? 1.374 3.479 7.521 1.00 90.50 87 GLN A O 1
ATOM 723 N N . ALA A 1 88 ? 2.102 3.127 5.410 1.00 89.56 88 ALA A N 1
ATOM 724 C CA . ALA A 1 88 ? 1.204 4.088 4.773 1.00 89.56 88 ALA A CA 1
ATOM 725 C C . ALA A 1 88 ? -0.262 3.772 5.099 1.00 89.56 88 ALA A C 1
ATOM 727 O O . ALA A 1 88 ? -0.994 4.633 5.561 1.00 89.56 88 ALA A O 1
ATOM 728 N N . TRP A 1 89 ? -0.671 2.506 4.987 1.00 90.38 89 TRP A N 1
ATOM 729 C CA . TRP A 1 89 ? -2.045 2.114 5.301 1.00 90.38 89 TRP A CA 1
ATOM 730 C C . TRP A 1 89 ? -2.389 2.259 6.795 1.00 90.38 89 TRP A C 1
ATOM 732 O O . TRP A 1 89 ? -3.500 2.647 7.146 1.00 90.38 89 TRP A O 1
ATOM 742 N N . ILE A 1 90 ? -1.453 1.963 7.704 1.00 89.25 90 ILE A N 1
ATOM 743 C CA . ILE A 1 90 ? -1.654 2.201 9.143 1.00 89.25 90 ILE A CA 1
ATOM 744 C C . ILE A 1 90 ? -1.819 3.694 9.440 1.00 89.25 90 ILE A C 1
ATOM 746 O O . ILE A 1 90 ? -2.606 4.023 10.324 1.00 89.25 90 ILE A O 1
ATOM 750 N N . ASP A 1 91 ? -1.060 4.556 8.764 1.00 87.69 91 ASP A N 1
ATOM 751 C CA . ASP A 1 91 ? -1.129 6.011 8.925 1.00 87.69 91 ASP A CA 1
ATOM 752 C C . ASP A 1 91 ? -2.524 6.519 8.536 1.00 87.69 91 ASP A C 1
ATOM 754 O O . ASP A 1 91 ? -3.213 7.087 9.377 1.00 87.69 91 ASP A O 1
ATOM 758 N N . GLU A 1 92 ? -3.005 6.127 7.352 1.00 82.44 92 GLU A N 1
ATOM 759 C CA . GLU A 1 92 ? -4.343 6.468 6.840 1.00 82.44 92 GLU A CA 1
ATOM 760 C C . GLU A 1 92 ? -5.487 6.007 7.760 1.00 82.44 92 GLU A C 1
ATOM 762 O O . GLU A 1 92 ? -6.483 6.701 7.925 1.00 82.44 92 GLU A O 1
ATOM 767 N N . VAL A 1 93 ? -5.372 4.829 8.386 1.00 84.25 93 VAL A N 1
ATOM 768 C CA . VAL A 1 93 ? -6.406 4.312 9.310 1.00 84.25 93 VAL A CA 1
ATOM 769 C C . VAL A 1 93 ? -6.340 4.980 10.693 1.00 84.25 93 VAL A C 1
ATOM 771 O O . VAL A 1 93 ? -7.294 4.895 11.472 1.00 84.25 93 VAL A O 1
ATOM 774 N N . ARG A 1 94 ? -5.198 5.576 11.057 1.00 77.62 94 ARG A N 1
ATOM 775 C CA . ARG A 1 94 ? -4.986 6.210 12.369 1.00 77.62 94 ARG A CA 1
ATOM 776 C C . ARG A 1 94 ? -5.355 7.690 12.402 1.00 77.62 94 ARG A C 1
ATOM 778 O O . ARG A 1 94 ? -5.525 8.195 13.517 1.00 77.62 94 ARG A O 1
ATOM 785 N N . GLU A 1 95 ? -5.425 8.355 11.255 1.00 57.91 95 GLU A N 1
ATOM 786 C CA . GLU A 1 95 ? -5.950 9.722 11.119 1.00 57.91 95 GLU A CA 1
ATOM 787 C C . GLU A 1 95 ? -7.483 9.780 11.240 1.00 57.91 95 GLU A C 1
ATOM 789 O O . GLU A 1 95 ? -7.970 10.754 11.866 1.00 57.91 95 GLU A O 1
#

Solvent-accessible surface area (backbone atoms only — not comparable to full-atom values): 5709 Å² total; per-residue (Å²): 137,81,82,58,68,66,59,56,51,50,54,49,49,52,50,48,59,52,47,61,59,52,63,68,74,73,76,66,102,42,45,39,71,88,41,27,57,67,50,21,52,55,44,42,74,77,41,66,89,60,62,51,87,78,56,49,67,75,55,50,51,52,54,52,74,69,39,90,57,50,71,55,65,86,83,70,70,46,73,69,42,53,49,46,23,41,51,43,34,41,50,67,75,69,111

Mean predicted aligned error: 11.65 Å

InterPro domains:
  IPR007479 ISC system FeS cluster assembly, IscX [PF04384] (31-93)
  IPR007479 ISC system FeS cluster assembly, IscX [PTHR37532] (25-94)
  IPR007479 ISC system FeS cluster assembly, IscX [TIGR03412] (32-93)
  IPR036762 IscX-like superfamily [G3DSA:1.10.10.600] (21-94)
  IPR036762 IscX-like superfamily [SSF140319] (31-92)

Sequence (95 aa):
MRVSIYLLLSIWLATIFTIEDERFRQNNMGLHWTDSFGIAESLCDKYSEQDPSRIRFTQLRNLVLSLDEFDDDPEHCGERVLEAIQQAWIDEVRE

Organism: NCBI:txid1123010

pLDDT: mean 78.21, std 12.18, range [48.5, 90.75]

Nearest PDB structures (foldseek):
  1uj8-assembly1_A  TM=9.547E-01  e=2.477E-06  Escherichia coli
  2bzt-assembly1_A  TM=9.690E-01  e=2.192E-05  Escherichia coli K-12

Secondary structure (DSSP, 8-state):
----HHHHHHHHHHHHHHHHHHHHTTS-SSB-TT-HHHHHHHHHHH-TTS-TTT--HHHHHHHHTT-TTB-S-TT---HHHHHHHHHHHHHHHH-

Foldseek 3Di:
DDDPVVVVVVVVVVVVVVVVVVVVVPPDQADELVCLQVLLVQCCVVPVVDQLVPDDLVRSLVSSVVDPRHDYDSVPDDPVSSVSNSVNNNVVNVD

Radius of gyration: 18.76 Å; Cα contacts (8 Å, |Δi|>4): 61; chains: 1; bounding box: 29×64×28 Å